Protein AF-A0A3M1JRC8-F1 (afdb_monomer_lite)

Structure (mmCIF, N/CA/C/O backbone):
data_AF-A0A3M1JRC8-F1
#
_entry.id   AF-A0A3M1JRC8-F1
#
loop_
_atom_site.group_PDB
_atom_site.id
_atom_site.type_symbol
_atom_site.label_atom_id
_atom_site.label_alt_id
_atom_site.label_comp_id
_atom_site.label_asym_id
_atom_site.label_entity_id
_atom_site.label_seq_id
_atom_site.pdbx_PDB_ins_code
_atom_site.Cartn_x
_atom_site.Cartn_y
_atom_site.Cartn_z
_atom_site.occupancy
_atom_site.B_iso_or_equiv
_atom_site.auth_seq_id
_atom_site.auth_comp_id
_atom_site.auth_asym_id
_atom_site.auth_atom_id
_atom_site.pdbx_PDB_model_num
ATOM 1 N N . MET A 1 1 ? 21.398 -40.039 -13.155 1.00 46.19 1 MET A N 1
ATOM 2 C CA . MET A 1 1 ? 21.111 -38.661 -13.614 1.00 46.19 1 MET A CA 1
ATOM 3 C C . MET A 1 1 ? 20.183 -38.015 -12.602 1.00 46.19 1 MET A C 1
ATOM 5 O O . MET A 1 1 ? 19.057 -38.469 -12.468 1.00 46.19 1 MET A O 1
ATOM 9 N N . ILE A 1 2 ? 20.651 -37.032 -11.834 1.00 44.03 2 ILE A N 1
ATOM 10 C CA . ILE A 1 2 ? 19.787 -36.310 -10.889 1.00 44.03 2 ILE A CA 1
ATOM 11 C C . ILE A 1 2 ? 19.087 -35.210 -11.688 1.00 44.03 2 ILE A C 1
ATOM 13 O O . ILE A 1 2 ? 19.709 -34.210 -12.046 1.00 44.03 2 ILE A O 1
ATOM 17 N N . SER A 1 3 ? 17.815 -35.435 -12.015 1.00 43.22 3 SER A N 1
ATOM 18 C CA . SER A 1 3 ? 16.937 -34.418 -12.593 1.00 43.22 3 SER A CA 1
ATOM 19 C C . SER A 1 3 ? 16.755 -33.303 -11.563 1.00 43.22 3 SER A C 1
ATOM 21 O O . SER A 1 3 ? 16.134 -33.501 -10.519 1.00 43.22 3 SER A O 1
ATOM 23 N N . ARG A 1 4 ? 17.366 -32.142 -11.810 1.00 44.91 4 ARG A N 1
ATOM 24 C CA . ARG A 1 4 ? 17.094 -30.931 -11.033 1.00 44.91 4 ARG A CA 1
ATOM 25 C C . ARG A 1 4 ? 15.738 -30.405 -11.492 1.00 44.91 4 ARG A C 1
ATOM 27 O O . ARG A 1 4 ? 15.594 -30.047 -12.657 1.00 44.91 4 ARG A O 1
ATOM 34 N N . ALA A 1 5 ? 14.770 -30.354 -10.580 1.00 46.69 5 ALA A N 1
ATOM 35 C CA . ALA A 1 5 ? 13.520 -29.634 -10.798 1.00 46.69 5 ALA A CA 1
ATOM 36 C C . ALA A 1 5 ? 13.821 -28.205 -11.304 1.00 46.69 5 ALA A C 1
ATOM 38 O O . ALA A 1 5 ? 14.810 -27.604 -10.859 1.00 46.69 5 ALA A O 1
ATOM 39 N N . PRO A 1 6 ? 13.016 -27.649 -12.226 1.00 46.97 6 PRO A N 1
ATOM 40 C CA . PRO A 1 6 ? 13.233 -26.291 -12.707 1.00 46.97 6 PRO A CA 1
ATOM 41 C C . PRO A 1 6 ? 13.183 -25.327 -11.516 1.00 46.97 6 PRO A C 1
ATOM 43 O O . PRO A 1 6 ? 12.237 -25.347 -10.726 1.00 46.97 6 PRO A O 1
ATOM 46 N N . ARG A 1 7 ? 14.222 -24.496 -11.354 1.00 46.72 7 ARG A N 1
ATOM 47 C CA . ARG A 1 7 ? 14.209 -23.417 -10.358 1.00 46.72 7 ARG A CA 1
ATOM 48 C C . ARG A 1 7 ? 13.029 -22.511 -10.704 1.00 46.72 7 ARG A C 1
ATOM 50 O O . ARG A 1 7 ? 13.022 -21.939 -11.791 1.00 46.72 7 ARG A O 1
ATOM 57 N N . LYS A 1 8 ? 12.043 -22.390 -9.807 1.00 52.38 8 LYS A N 1
ATOM 58 C CA . LYS A 1 8 ? 11.006 -21.358 -9.926 1.00 52.38 8 LYS A CA 1
ATOM 59 C C . LYS A 1 8 ? 11.722 -20.016 -10.089 1.00 52.38 8 LYS A C 1
ATOM 61 O O . LYS A 1 8 ? 12.536 -19.653 -9.241 1.00 52.38 8 LYS A O 1
ATOM 66 N N . ILE A 1 9 ? 11.472 -19.326 -11.198 1.00 56.53 9 ILE A N 1
ATOM 67 C CA . ILE A 1 9 ? 11.940 -17.953 -11.385 1.00 56.53 9 ILE A CA 1
ATOM 68 C C . ILE A 1 9 ? 11.293 -17.132 -10.264 1.00 56.53 9 ILE A C 1
ATOM 70 O O . ILE A 1 9 ? 10.084 -17.225 -10.056 1.00 56.53 9 ILE A O 1
ATOM 74 N N . SER A 1 10 ? 12.099 -16.400 -9.491 1.00 70.44 10 SER A N 1
ATOM 75 C CA . SER A 1 10 ? 11.572 -15.509 -8.453 1.00 70.44 10 SER A CA 1
ATOM 76 C C . SER A 1 10 ? 10.698 -14.447 -9.120 1.00 70.44 10 SER A C 1
ATOM 78 O O . SER A 1 10 ? 11.147 -13.797 -10.064 1.00 70.44 10 SER A O 1
ATOM 80 N N . ARG A 1 11 ? 9.464 -14.261 -8.637 1.00 74.12 11 ARG A N 1
ATOM 81 C CA . ARG A 1 11 ? 8.522 -13.263 -9.178 1.00 74.12 11 ARG A CA 1
ATOM 82 C C . ARG A 1 11 ? 9.064 -11.833 -9.080 1.00 74.12 11 ARG A C 1
ATOM 84 O O . ARG A 1 11 ? 8.723 -10.992 -9.899 1.00 74.12 11 ARG A O 1
ATOM 91 N N . LEU A 1 12 ? 10.006 -11.585 -8.167 1.00 77.44 12 LEU A N 1
ATOM 92 C CA . LEU A 1 12 ? 10.725 -10.312 -8.037 1.00 77.44 12 LEU A CA 1
ATOM 93 C C . LEU A 1 12 ? 11.576 -9.946 -9.266 1.00 77.44 12 LEU A C 1
ATOM 95 O O . LEU A 1 12 ? 11.989 -8.798 -9.393 1.00 77.44 12 LEU A O 1
ATOM 99 N N . ALA A 1 13 ? 11.854 -10.900 -10.161 1.00 80.56 13 ALA A N 1
ATOM 100 C CA . ALA A 1 13 ? 12.585 -10.650 -11.402 1.00 80.56 13 ALA A CA 1
ATOM 101 C C . ALA A 1 13 ? 11.700 -10.091 -12.533 1.00 80.56 13 ALA A C 1
ATOM 103 O O . ALA A 1 13 ? 12.227 -9.726 -13.584 1.00 80.56 13 ALA A O 1
ATOM 104 N N . ILE A 1 14 ? 10.375 -10.036 -12.347 1.00 84.81 14 ILE A N 1
ATOM 105 C CA . ILE A 1 14 ? 9.447 -9.492 -13.342 1.00 84.81 14 ILE A CA 1
ATOM 106 C C . ILE A 1 14 ? 9.626 -7.962 -13.388 1.00 84.81 14 ILE A C 1
ATOM 108 O O . ILE A 1 14 ? 9.495 -7.304 -12.351 1.00 84.81 14 ILE A O 1
ATOM 112 N N . PRO A 1 15 ? 9.936 -7.364 -14.554 1.00 90.62 15 PRO A N 1
ATOM 113 C CA . PRO A 1 15 ? 10.079 -5.916 -14.668 1.00 90.62 15 PRO A CA 1
ATOM 114 C C . PRO A 1 15 ? 8.724 -5.209 -14.525 1.00 90.62 15 PRO A C 1
ATOM 116 O O . PRO A 1 15 ? 7.696 -5.730 -14.945 1.00 90.62 15 PRO A O 1
ATOM 119 N N . GLN A 1 16 ? 8.733 -4.005 -13.948 1.00 91.88 16 GLN A N 1
ATOM 120 C CA . GLN A 1 16 ? 7.555 -3.132 -13.918 1.00 91.88 16 GLN A CA 1
ATOM 121 C C . GLN A 1 16 ? 7.312 -2.491 -15.304 1.00 91.88 16 GLN A C 1
ATOM 123 O O . GLN A 1 16 ? 8.284 -2.273 -16.035 1.00 91.88 16 GLN A O 1
ATOM 128 N N . PRO A 1 17 ? 6.065 -2.122 -15.656 1.00 95.94 17 PRO A N 1
ATOM 129 C CA . PRO A 1 17 ? 4.849 -2.237 -14.846 1.00 95.94 17 PRO A CA 1
ATOM 130 C C . PRO A 1 17 ? 4.361 -3.682 -14.714 1.00 95.94 17 PRO A C 1
ATOM 132 O O . PRO A 1 17 ? 4.425 -4.459 -15.662 1.00 95.94 17 PRO A O 1
ATOM 135 N N . TRP A 1 18 ? 3.873 -4.032 -13.528 1.00 95.94 18 TRP A N 1
ATOM 136 C CA . TRP A 1 18 ? 3.258 -5.330 -13.265 1.00 95.94 18 TRP A CA 1
ATOM 137 C C . TRP A 1 18 ? 1.771 -5.303 -13.607 1.00 95.94 18 TRP A C 1
ATOM 139 O O . TRP A 1 18 ? 1.115 -4.275 -13.421 1.00 95.94 18 TRP A O 1
ATOM 149 N N . SER A 1 19 ? 1.234 -6.445 -14.042 1.00 97.00 19 SER A N 1
ATOM 150 C CA . SER A 1 19 ? -0.218 -6.634 -14.101 1.00 97.00 19 SER A CA 1
ATOM 151 C C . SER A 1 19 ? -0.822 -6.556 -12.687 1.00 97.00 19 SER A C 1
ATOM 153 O O . SER A 1 19 ? -0.102 -6.790 -11.710 1.00 97.00 19 SER A O 1
ATOM 155 N N . PRO A 1 20 ? -2.131 -6.288 -12.525 1.00 98.12 20 PRO A N 1
ATOM 156 C CA . PRO A 1 20 ? -2.767 -6.281 -11.204 1.00 98.12 20 PRO A CA 1
ATOM 157 C C . PRO A 1 20 ? -2.569 -7.596 -10.425 1.00 98.12 20 PRO A C 1
ATOM 159 O O . PRO A 1 20 ? -2.306 -7.587 -9.218 1.00 98.12 20 PRO A O 1
ATOM 162 N N . ALA A 1 21 ? -2.613 -8.737 -11.122 1.00 96.88 21 ALA A N 1
ATOM 163 C CA . ALA A 1 21 ? -2.366 -10.049 -10.527 1.00 96.88 21 ALA A CA 1
ATOM 164 C C . ALA A 1 21 ? -0.914 -10.189 -10.039 1.00 96.88 21 ALA A C 1
ATOM 166 O O . ALA A 1 21 ? -0.691 -10.530 -8.877 1.00 96.88 21 ALA A O 1
ATOM 167 N N . ASP A 1 22 ? 0.066 -9.850 -10.884 1.00 96.56 22 ASP A N 1
ATOM 168 C CA . ASP A 1 22 ? 1.485 -9.910 -10.512 1.00 96.56 22 ASP A CA 1
ATOM 169 C C . ASP A 1 22 ? 1.805 -8.937 -9.371 1.00 96.56 22 ASP A C 1
ATOM 171 O O . ASP A 1 22 ? 2.504 -9.296 -8.427 1.00 96.56 22 ASP A O 1
ATOM 175 N N . ALA A 1 23 ? 1.265 -7.715 -9.418 1.00 97.62 23 ALA A N 1
ATOM 176 C CA . ALA A 1 23 ? 1.462 -6.709 -8.382 1.00 97.62 23 ALA A CA 1
ATOM 177 C C . ALA A 1 23 ? 0.925 -7.188 -7.030 1.00 97.62 23 ALA A C 1
ATOM 179 O O . ALA A 1 23 ? 1.621 -7.068 -6.022 1.00 97.62 23 ALA A O 1
ATOM 180 N N . THR A 1 24 ? -0.274 -7.779 -7.016 1.00 98.06 24 THR A N 1
ATOM 181 C CA . THR A 1 24 ? -0.858 -8.386 -5.813 1.00 98.06 24 THR A CA 1
ATOM 182 C C . THR A 1 24 ? 0.083 -9.424 -5.213 1.00 98.06 24 THR A C 1
ATOM 184 O O . THR A 1 24 ? 0.430 -9.352 -4.036 1.00 98.06 24 THR A O 1
ATOM 187 N N . GLU A 1 25 ? 0.524 -10.385 -6.024 1.00 96.50 25 GLU A N 1
ATOM 188 C CA . GLU A 1 25 ? 1.364 -11.479 -5.547 1.00 96.50 25 GLU A CA 1
ATOM 189 C C . GLU A 1 25 ? 2.744 -10.999 -5.089 1.00 96.50 25 GLU A C 1
ATOM 191 O O . GLU A 1 25 ? 3.216 -11.414 -4.031 1.00 96.50 25 GLU A O 1
ATOM 196 N N . ILE A 1 26 ? 3.385 -10.116 -5.858 1.00 96.00 26 ILE A N 1
ATOM 197 C CA . ILE A 1 26 ? 4.728 -9.616 -5.561 1.00 96.00 26 ILE A CA 1
ATOM 198 C C . ILE A 1 26 ? 4.720 -8.736 -4.309 1.00 96.00 26 ILE A C 1
ATOM 200 O O . ILE A 1 26 ? 5.597 -8.889 -3.459 1.00 96.00 26 ILE A O 1
ATOM 204 N N . ILE A 1 27 ? 3.756 -7.821 -4.163 1.00 97.31 27 ILE A N 1
ATOM 205 C CA . ILE A 1 27 ? 3.696 -6.946 -2.985 1.00 97.31 27 ILE A CA 1
ATOM 206 C C . ILE A 1 27 ? 3.411 -7.770 -1.724 1.00 97.31 27 ILE A C 1
ATOM 208 O O . ILE A 1 27 ? 4.104 -7.579 -0.721 1.00 97.31 27 ILE A O 1
ATOM 212 N N . ASN A 1 28 ? 2.496 -8.743 -1.799 1.00 97.62 28 ASN A N 1
ATOM 213 C CA . ASN A 1 28 ? 2.238 -9.669 -0.695 1.00 97.62 28 ASN A CA 1
ATOM 214 C C . ASN A 1 28 ? 3.504 -10.472 -0.328 1.00 97.62 28 ASN A C 1
ATOM 216 O O . ASN A 1 28 ? 3.856 -10.553 0.848 1.00 97.62 28 ASN A O 1
ATOM 220 N N . GLU A 1 29 ? 4.247 -10.993 -1.316 1.00 95.00 29 GLU A N 1
ATOM 221 C CA . 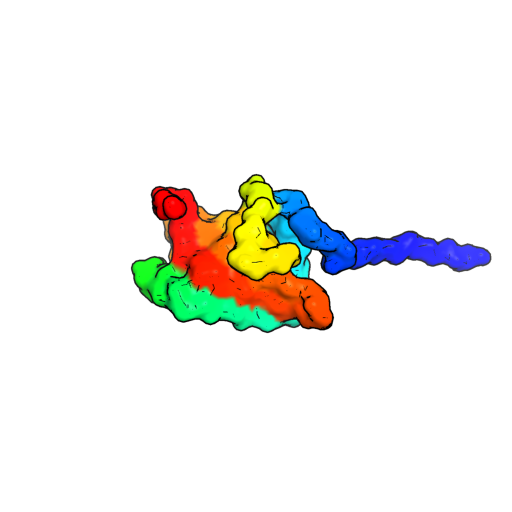GLU A 1 29 ? 5.519 -11.705 -1.091 1.00 95.00 29 GLU A CA 1
ATOM 222 C C . GLU A 1 29 ? 6.579 -10.807 -0.428 1.00 95.00 29 GLU A C 1
ATOM 224 O O . GLU A 1 29 ? 7.312 -11.249 0.462 1.00 95.00 29 GLU A O 1
ATOM 229 N N . ILE A 1 30 ? 6.671 -9.534 -0.829 1.00 95.56 30 ILE A N 1
ATOM 230 C CA . ILE A 1 30 ? 7.571 -8.565 -0.190 1.00 95.56 30 ILE A CA 1
ATOM 231 C C . ILE A 1 30 ? 7.174 -8.370 1.273 1.00 95.56 30 ILE A C 1
ATOM 233 O O . ILE A 1 30 ? 8.041 -8.465 2.145 1.00 95.56 30 ILE A O 1
ATOM 237 N N . ALA A 1 31 ? 5.886 -8.147 1.536 1.00 96.50 31 ALA A N 1
ATOM 238 C CA . ALA A 1 31 ? 5.358 -7.835 2.860 1.00 96.50 31 ALA A CA 1
ATOM 239 C C . ALA A 1 31 ? 5.419 -9.012 3.852 1.00 96.50 31 ALA A C 1
ATOM 241 O O . ALA A 1 31 ? 5.410 -8.793 5.066 1.00 96.50 31 ALA A O 1
ATOM 242 N N . GLU A 1 32 ? 5.482 -10.252 3.361 1.00 95.38 32 GLU A N 1
ATOM 243 C CA . GLU A 1 32 ? 5.724 -11.455 4.172 1.00 95.38 32 GLU A CA 1
ATOM 244 C C . GLU A 1 32 ? 7.216 -11.708 4.461 1.00 95.38 32 GLU A C 1
ATOM 246 O O . GLU A 1 32 ? 7.546 -12.511 5.334 1.00 95.38 32 GLU A O 1
ATOM 251 N N . SER A 1 33 ? 8.121 -11.007 3.773 1.00 91.94 33 SER A N 1
ATOM 252 C CA . SER A 1 33 ? 9.571 -11.096 3.972 1.00 91.94 33 SER A CA 1
ATOM 253 C C . SER A 1 33 ? 10.131 -9.913 4.776 1.00 91.94 33 SER A C 1
ATOM 255 O O . SER A 1 33 ? 9.385 -9.072 5.267 1.00 91.94 33 SER A O 1
ATOM 257 N N . GLU A 1 34 ? 11.454 -9.835 4.929 1.00 92.94 34 GLU A N 1
ATOM 258 C CA . GLU A 1 34 ? 12.105 -8.637 5.465 1.00 92.94 34 GLU A CA 1
ATOM 259 C C . GLU A 1 34 ? 12.133 -7.533 4.393 1.00 92.94 34 GLU A C 1
ATOM 261 O O . GLU A 1 34 ? 12.620 -7.744 3.277 1.00 92.94 34 GLU A O 1
ATOM 266 N N . PHE A 1 35 ? 11.592 -6.360 4.723 1.00 96.19 35 PHE A N 1
ATOM 267 C CA . PHE A 1 35 ? 11.537 -5.199 3.836 1.00 96.19 35 PHE A CA 1
ATOM 268 C C . PHE A 1 35 ? 11.556 -3.896 4.640 1.00 96.19 35 PHE A C 1
ATOM 270 O O . PHE A 1 35 ? 11.230 -3.876 5.829 1.00 96.19 35 PHE A O 1
ATOM 277 N N . THR A 1 36 ? 11.887 -2.792 3.974 1.00 97.19 36 THR A N 1
ATOM 278 C CA . THR A 1 36 ? 11.793 -1.452 4.565 1.00 97.19 36 THR A CA 1
ATOM 279 C C . THR A 1 36 ? 10.484 -0.788 4.152 1.00 97.19 36 THR A C 1
ATOM 281 O O . THR A 1 36 ? 10.209 -0.621 2.961 1.00 97.19 36 THR A O 1
ATOM 284 N N . LEU A 1 37 ? 9.680 -0.374 5.130 1.00 97.81 37 LEU A N 1
ATOM 285 C CA . LEU A 1 37 ? 8.480 0.428 4.895 1.00 97.81 37 LEU A CA 1
ATOM 286 C C . LEU A 1 37 ? 8.818 1.922 4.992 1.00 97.81 37 LEU A C 1
ATOM 288 O O . LEU A 1 37 ? 9.356 2.379 5.998 1.00 97.81 37 LEU A O 1
ATOM 292 N N . HIS A 1 38 ? 8.436 2.696 3.979 1.00 97.88 38 HIS A N 1
ATOM 293 C CA . HIS A 1 38 ? 8.527 4.155 3.987 1.00 97.88 38 HIS A CA 1
ATOM 294 C C . HIS A 1 38 ? 7.129 4.770 3.916 1.00 97.88 38 HIS A C 1
ATOM 296 O O . HIS A 1 38 ? 6.385 4.506 2.977 1.00 97.88 38 HIS A O 1
ATOM 302 N N . LEU A 1 39 ? 6.785 5.638 4.866 1.00 97.88 39 LEU A N 1
ATOM 303 C CA . LEU A 1 39 ? 5.546 6.422 4.852 1.00 97.88 39 LEU A CA 1
ATOM 304 C C . LEU A 1 39 ? 5.880 7.876 4.514 1.00 97.88 39 LEU A C 1
ATOM 306 O O . LEU A 1 39 ? 6.756 8.468 5.149 1.00 97.88 39 LEU A O 1
ATOM 310 N N . THR A 1 40 ? 5.199 8.453 3.523 1.00 97.81 40 THR A N 1
ATOM 311 C CA . THR A 1 40 ? 5.211 9.910 3.317 1.00 97.81 40 THR A CA 1
ATOM 312 C C . THR A 1 40 ? 4.550 10.612 4.502 1.00 97.81 40 THR A C 1
ATOM 314 O O . THR A 1 40 ? 3.733 10.011 5.198 1.00 97.81 40 THR A O 1
ATOM 317 N N . ASP A 1 41 ? 4.865 11.888 4.726 1.00 98.12 41 ASP A N 1
ATOM 318 C CA . ASP A 1 41 ? 4.198 12.659 5.786 1.00 98.12 41 ASP A CA 1
ATOM 319 C C . ASP A 1 41 ? 2.691 12.759 5.528 1.00 98.12 41 ASP A C 1
ATOM 321 O O . ASP A 1 41 ? 1.901 12.471 6.421 1.00 98.12 41 ASP A O 1
ATOM 325 N N . HIS A 1 42 ? 2.301 12.953 4.265 1.00 97.31 42 HIS A N 1
ATOM 326 C CA . HIS A 1 42 ? 0.905 12.863 3.844 1.00 97.31 42 HIS A CA 1
ATOM 327 C C . HIS A 1 42 ? 0.243 11.530 4.244 1.00 97.31 42 HIS A C 1
ATOM 329 O O . HIS A 1 42 ? -0.858 11.532 4.781 1.00 97.31 42 HIS A O 1
ATOM 335 N N . ALA A 1 43 ? 0.898 10.380 4.036 1.00 97.88 43 ALA A N 1
ATOM 336 C CA . ALA A 1 43 ? 0.333 9.089 4.431 1.00 97.88 43 ALA A CA 1
ATOM 337 C C . ALA A 1 43 ? 0.178 8.949 5.955 1.00 97.88 43 ALA A C 1
ATOM 339 O O . ALA A 1 43 ? -0.785 8.332 6.405 1.00 97.88 43 ALA A O 1
ATOM 340 N N . LYS A 1 44 ? 1.096 9.520 6.749 1.00 98.19 44 LYS A N 1
ATOM 341 C CA . LYS A 1 44 ? 0.991 9.525 8.218 1.00 98.19 44 LYS A CA 1
ATOM 342 C C . LYS A 1 44 ? -0.206 10.355 8.681 1.00 98.19 44 LYS A C 1
ATOM 344 O O . LYS A 1 44 ? -0.995 9.863 9.478 1.00 98.19 44 LYS A O 1
ATOM 349 N N . GLU A 1 45 ? -0.376 11.553 8.126 1.00 98.12 45 GLU A N 1
ATOM 350 C CA . GLU A 1 45 ? -1.532 12.416 8.405 1.00 98.12 45 GLU A CA 1
ATOM 351 C C . GLU A 1 45 ? -2.847 11.711 8.048 1.00 98.12 45 GLU A C 1
ATOM 353 O O . GLU A 1 45 ? -3.779 11.682 8.848 1.00 98.12 45 GLU A O 1
ATOM 358 N N . ARG A 1 46 ? -2.919 11.069 6.870 1.00 97.81 46 ARG A N 1
ATOM 359 C CA . ARG A 1 46 ? -4.128 10.343 6.447 1.00 97.81 46 ARG A CA 1
ATOM 360 C C . ARG A 1 46 ? -4.479 9.172 7.374 1.00 97.81 46 ARG A C 1
ATOM 362 O O . ARG A 1 46 ? -5.667 8.887 7.537 1.00 97.81 46 ARG A O 1
ATOM 369 N N . LEU A 1 47 ? -3.480 8.484 7.939 1.00 96.88 47 LEU A N 1
ATOM 370 C CA . LEU A 1 47 ? -3.697 7.417 8.923 1.00 96.88 47 LEU A CA 1
ATOM 371 C C . LEU A 1 47 ? -4.302 7.977 10.212 1.00 96.88 47 LEU A C 1
ATOM 373 O O . LEU A 1 47 ? -5.307 7.449 10.683 1.00 96.88 47 LEU A O 1
ATOM 377 N N . GLU A 1 48 ? -3.729 9.062 10.734 1.00 96.56 48 GLU A N 1
ATOM 378 C CA . GLU A 1 48 ? -4.193 9.715 11.961 1.00 96.56 48 GLU A CA 1
ATOM 379 C C . GLU A 1 48 ? -5.639 10.209 11.831 1.00 96.56 48 GLU A C 1
ATOM 381 O O . GLU A 1 48 ? -6.486 9.857 12.650 1.00 96.56 48 GLU A O 1
ATOM 386 N N . GLU A 1 49 ? -5.963 10.918 10.746 1.00 96.25 49 GLU A N 1
ATOM 387 C CA . GLU A 1 49 ? -7.327 11.394 10.465 1.00 96.25 49 GLU A CA 1
ATOM 388 C C . GLU A 1 49 ? -8.375 10.274 10.421 1.00 96.25 49 GLU A C 1
ATOM 390 O O . GLU A 1 49 ? -9.553 10.508 10.690 1.00 96.25 49 GLU A O 1
ATOM 395 N N . ARG A 1 50 ? -7.961 9.058 10.052 1.00 94.00 50 ARG A N 1
ATOM 396 C CA . ARG A 1 50 ? -8.842 7.890 9.902 1.00 94.00 50 ARG A CA 1
ATOM 397 C C . ARG A 1 50 ? -8.790 6.958 11.105 1.00 94.00 50 ARG A C 1
ATOM 399 O O . ARG A 1 50 ? -9.407 5.901 11.053 1.00 94.00 50 ARG A O 1
ATOM 406 N N . SER A 1 51 ? -8.073 7.332 12.169 1.00 94.88 51 SER A N 1
ATOM 407 C CA . SER A 1 51 ? -7.831 6.471 13.336 1.00 94.88 51 SER A CA 1
ATOM 408 C C . SER A 1 51 ? -7.235 5.102 12.960 1.00 94.88 51 SER A C 1
ATOM 410 O O . SER A 1 51 ? -7.495 4.093 13.612 1.00 94.88 51 SER A O 1
ATOM 412 N N . LEU A 1 52 ? -6.429 5.064 11.895 1.00 96.12 52 LEU A N 1
ATOM 413 C CA . LEU A 1 52 ? -5.762 3.868 11.389 1.00 96.12 52 LEU A CA 1
ATOM 414 C C . LEU A 1 52 ? -4.314 3.805 11.867 1.00 96.12 52 LEU A C 1
ATOM 416 O O . LEU A 1 52 ? -3.666 4.817 12.137 1.00 96.12 52 LEU A O 1
ATOM 420 N N . THR A 1 53 ? -3.765 2.595 11.910 1.00 96.88 53 THR A N 1
ATOM 421 C CA . THR A 1 53 ? -2.383 2.366 12.335 1.00 96.88 53 THR A CA 1
ATOM 422 C C . THR A 1 53 ? -1.499 1.907 11.179 1.00 96.88 53 THR A C 1
ATOM 424 O O . THR A 1 53 ? -1.963 1.425 10.146 1.00 96.88 53 THR A O 1
ATOM 427 N N . VAL A 1 54 ? -0.178 1.952 11.377 1.00 97.19 54 VAL A N 1
ATOM 428 C CA . VAL A 1 54 ? 0.768 1.280 10.467 1.00 97.19 54 VAL A CA 1
ATOM 429 C C . VAL A 1 54 ? 0.494 -0.231 10.401 1.00 97.19 54 VAL A C 1
ATOM 431 O O . VAL A 1 54 ? 0.731 -0.852 9.368 1.00 97.19 54 VAL A O 1
ATOM 434 N N . GLY A 1 55 ? -0.057 -0.824 11.467 1.00 97.56 55 GLY A N 1
ATOM 435 C CA . GLY A 1 55 ? -0.483 -2.223 11.481 1.00 97.56 55 GLY A CA 1
ATOM 436 C C . GLY A 1 55 ? -1.549 -2.533 10.427 1.00 97.56 55 GLY A C 1
ATOM 437 O O . GLY A 1 55 ? -1.479 -3.585 9.796 1.00 97.56 55 GLY A O 1
ATOM 438 N N . ASP A 1 56 ? -2.469 -1.601 10.167 1.00 97.50 56 ASP A N 1
ATOM 439 C CA . ASP A 1 56 ? -3.483 -1.733 9.116 1.00 97.50 56 ASP A CA 1
ATOM 440 C C . ASP A 1 56 ? -2.849 -1.726 7.725 1.00 97.50 56 ASP A C 1
ATOM 442 O O . ASP A 1 56 ? -3.144 -2.590 6.901 1.00 97.50 56 ASP A O 1
ATOM 446 N N . VAL A 1 57 ? -1.894 -0.823 7.490 1.00 97.94 57 VAL A N 1
ATOM 447 C CA . VAL A 1 57 ? -1.121 -0.795 6.240 1.00 97.94 57 VAL A CA 1
ATOM 448 C C . VAL A 1 57 ? -0.363 -2.106 6.044 1.00 97.94 57 VAL A C 1
ATOM 450 O O . VAL A 1 57 ? -0.427 -2.697 4.972 1.00 97.94 57 VAL A O 1
ATOM 453 N N . LEU A 1 58 ? 0.327 -2.602 7.073 1.00 98.06 58 LEU A N 1
ATOM 454 C CA . LEU A 1 58 ? 1.057 -3.871 7.005 1.00 98.06 58 LEU A CA 1
ATOM 455 C C . LEU A 1 58 ? 0.129 -5.066 6.771 1.00 98.06 58 LEU A C 1
ATOM 457 O O . LEU A 1 58 ? 0.497 -5.991 6.050 1.00 98.06 58 LEU A O 1
ATOM 461 N N . HIS A 1 59 ? -1.058 -5.065 7.378 1.00 98.00 59 HIS A N 1
ATOM 462 C CA . HIS A 1 59 ? -2.071 -6.087 7.139 1.00 98.00 59 HIS A CA 1
ATOM 463 C C . HIS A 1 59 ? -2.516 -6.067 5.675 1.00 98.00 59 HIS A C 1
ATOM 465 O O . HIS A 1 59 ? -2.513 -7.104 5.009 1.00 98.00 59 HIS A O 1
ATOM 471 N N . LEU A 1 60 ? -2.824 -4.877 5.160 1.00 97.81 60 LEU A N 1
ATOM 472 C CA . LEU A 1 60 ? -3.257 -4.684 3.786 1.00 97.81 60 LEU A CA 1
ATOM 473 C C . LEU A 1 60 ? -2.176 -5.084 2.777 1.00 97.81 60 LEU A C 1
ATOM 475 O O . LEU A 1 60 ? -2.474 -5.784 1.821 1.00 97.81 60 LEU A O 1
ATOM 479 N N . LEU A 1 61 ? -0.913 -4.726 3.014 1.00 98.19 61 LEU A N 1
ATOM 480 C CA . LEU A 1 61 ? 0.203 -5.123 2.150 1.00 98.19 61 LEU A CA 1
ATOM 481 C C . LEU A 1 61 ? 0.423 -6.642 2.093 1.00 98.19 61 LEU A C 1
ATOM 483 O O . LEU A 1 61 ? 1.066 -7.104 1.163 1.00 98.19 61 LEU A O 1
ATOM 487 N N . LYS A 1 62 ? -0.050 -7.406 3.089 1.00 97.94 62 LYS A N 1
ATOM 488 C CA . LYS A 1 62 ? 0.089 -8.874 3.150 1.00 97.94 62 LYS A CA 1
ATOM 489 C C . LYS A 1 62 ? -1.111 -9.629 2.585 1.00 97.94 62 LYS A C 1
ATOM 491 O O . LYS A 1 62 ? -0.980 -10.811 2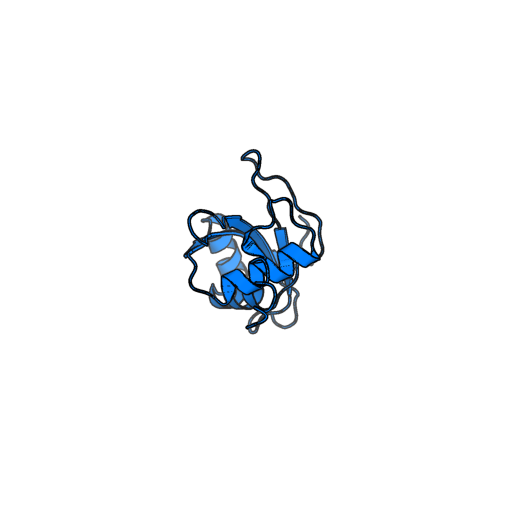.266 1.00 97.94 62 LYS A O 1
ATOM 496 N N . LYS A 1 63 ? -2.300 -9.019 2.618 1.00 98.00 63 LYS A N 1
ATOM 497 C CA . LYS A 1 63 ? -3.586 -9.708 2.395 1.00 98.00 63 LYS A CA 1
ATOM 498 C C . LYS A 1 63 ? -4.515 -8.995 1.415 1.00 98.00 63 LYS A C 1
ATOM 500 O O . LYS A 1 63 ? -5.515 -9.581 1.010 1.00 98.00 63 LYS A O 1
ATOM 505 N N . GLY A 1 64 ? -4.203 -7.759 1.051 1.00 97.75 64 GLY A N 1
ATOM 506 C CA . GLY A 1 64 ? -4.939 -6.984 0.065 1.00 97.75 64 GLY A CA 1
ATOM 507 C C . GLY A 1 64 ? -4.653 -7.435 -1.363 1.00 97.75 64 GLY A C 1
ATOM 508 O O . GLY A 1 64 ? -3.903 -8.383 -1.618 1.00 97.75 64 GLY A O 1
ATOM 509 N N . PHE A 1 65 ? -5.269 -6.726 -2.301 1.00 98.31 65 PHE A N 1
ATOM 510 C CA . PHE A 1 65 ? -5.161 -7.000 -3.728 1.00 98.31 65 PHE A CA 1
ATOM 511 C C . PHE A 1 65 ? -5.069 -5.712 -4.538 1.00 98.31 65 PHE A C 1
ATOM 513 O O . PHE A 1 65 ? -5.603 -4.674 -4.157 1.00 98.31 65 PHE A O 1
ATOM 520 N N . VAL A 1 66 ? -4.398 -5.794 -5.679 1.00 98.38 66 VAL A N 1
ATOM 521 C CA . VAL A 1 66 ? -4.377 -4.760 -6.708 1.00 98.38 66 VAL A CA 1
ATOM 522 C C . VAL A 1 66 ? -5.392 -5.142 -7.774 1.00 98.38 66 VAL A C 1
ATOM 524 O O . VAL A 1 66 ? -5.335 -6.235 -8.333 1.00 98.38 66 VAL A O 1
ATOM 527 N N . TYR A 1 67 ? -6.331 -4.239 -8.047 1.00 96.69 67 TYR A N 1
ATOM 528 C CA . TYR A 1 67 ? -7.314 -4.402 -9.123 1.00 96.69 67 TYR A CA 1
ATOM 529 C C . TYR A 1 67 ? -7.044 -3.472 -10.309 1.00 96.69 67 TYR A C 1
ATOM 531 O O . TYR A 1 67 ? -7.294 -3.832 -11.454 1.00 96.69 67 TYR A O 1
ATOM 539 N N . GLU A 1 68 ? -6.538 -2.270 -10.035 1.00 96.81 68 GLU A N 1
ATOM 540 C CA . GLU A 1 68 ? -6.257 -1.266 -11.059 1.00 96.81 68 GLU A CA 1
ATOM 541 C C . GLU A 1 68 ? -4.901 -1.498 -11.727 1.00 96.81 68 GLU A C 1
ATOM 543 O O . GLU A 1 68 ? -3.953 -1.972 -11.098 1.00 96.81 68 GLU A O 1
ATOM 548 N N . GLU A 1 69 ? -4.803 -1.100 -12.995 1.00 97.50 69 GLU A N 1
ATOM 549 C CA . GLU A 1 69 ? -3.541 -1.086 -13.732 1.00 97.50 69 GLU A CA 1
ATOM 550 C C . GLU A 1 69 ? -2.502 -0.170 -13.073 1.00 97.50 69 GLU A C 1
ATOM 552 O O . GLU A 1 69 ? -2.826 0.822 -12.407 1.00 97.50 69 GLU A O 1
ATOM 557 N N . ALA A 1 70 ? -1.231 -0.502 -13.296 1.00 96.75 70 ALA A N 1
ATOM 558 C CA . ALA A 1 70 ? -0.102 0.272 -12.805 1.00 96.75 70 ALA A CA 1
ATOM 559 C C . ALA A 1 70 ? -0.170 1.730 -13.285 1.00 96.75 70 ALA A C 1
ATOM 561 O O . ALA A 1 70 ? -0.444 2.011 -14.452 1.00 96.75 70 ALA A O 1
ATOM 562 N N . GLN A 1 71 ? 0.151 2.668 -12.397 1.00 96.69 71 GLN A N 1
ATOM 563 C CA . GLN A 1 71 ? 0.156 4.093 -12.727 1.00 96.69 71 GLN A CA 1
ATOM 564 C C . GLN A 1 71 ? 1.55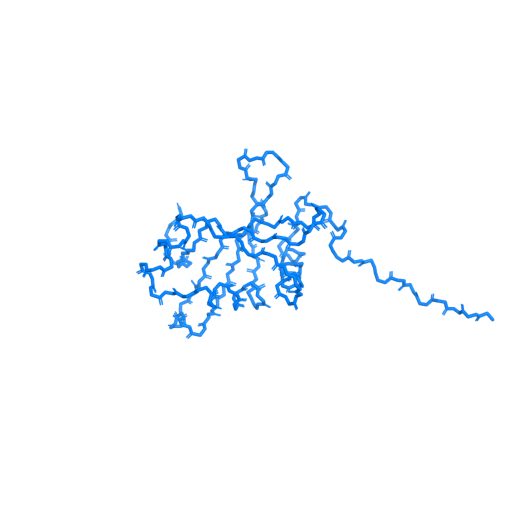8 4.660 -12.628 1.00 96.69 71 GLN A C 1
ATOM 566 O O . GLN A 1 71 ? 2.247 4.457 -11.627 1.00 96.69 71 GLN A O 1
ATOM 571 N N . GLU A 1 72 ? 1.987 5.407 -13.640 1.00 94.56 72 GLU A N 1
ATOM 572 C CA . GLU A 1 72 ? 3.296 6.046 -13.599 1.00 94.56 72 GLU A CA 1
ATOM 573 C C . GLU A 1 72 ? 3.418 7.003 -12.404 1.00 94.56 72 GLU A C 1
ATOM 575 O O . GLU A 1 72 ? 2.522 7.775 -12.040 1.00 94.56 72 GLU A O 1
ATOM 580 N N . SER A 1 73 ? 4.570 6.933 -11.752 1.00 92.25 73 SER A N 1
ATOM 581 C CA . SER A 1 73 ? 4.972 7.909 -10.758 1.00 92.25 73 SER A CA 1
ATOM 582 C C . SER A 1 73 ? 5.516 9.167 -11.432 1.00 92.25 73 SER A C 1
ATOM 584 O O . SER A 1 73 ? 5.826 9.188 -12.618 1.00 92.25 73 SER A O 1
ATOM 586 N N . THR A 1 74 ? 5.697 10.232 -10.653 1.00 89.12 74 THR A N 1
ATOM 587 C CA . THR A 1 74 ? 6.354 11.456 -11.142 1.00 89.12 74 THR A CA 1
ATOM 588 C C . THR A 1 74 ? 7.807 11.202 -11.554 1.00 89.12 74 THR A C 1
ATOM 590 O O . THR A 1 74 ? 8.349 11.900 -12.408 1.00 89.12 74 THR A O 1
ATOM 593 N N . ARG A 1 75 ? 8.446 10.180 -10.968 1.00 86.25 75 ARG A N 1
ATOM 594 C CA . ARG A 1 75 ? 9.744 9.670 -11.413 1.00 86.25 75 ARG A CA 1
ATOM 595 C C . ARG A 1 75 ? 9.532 8.660 -12.542 1.00 86.25 75 ARG A C 1
ATOM 597 O O . ARG A 1 75 ? 8.883 7.640 -12.331 1.00 86.25 75 ARG A O 1
ATOM 604 N N . LYS A 1 76 ? 10.132 8.922 -13.708 1.00 86.62 76 LYS A N 1
ATOM 605 C CA . LYS A 1 76 ? 10.088 8.015 -14.868 1.00 86.62 76 LYS A CA 1
ATOM 606 C C . LYS A 1 76 ? 10.534 6.598 -14.494 1.00 86.62 76 LYS A C 1
ATOM 608 O O . LYS A 1 76 ? 11.489 6.445 -13.731 1.00 86.62 76 LYS A O 1
ATOM 613 N N . ALA A 1 77 ? 9.874 5.601 -15.087 1.00 86.25 77 ALA A N 1
ATOM 614 C CA . ALA A 1 77 ? 10.109 4.166 -14.884 1.00 86.25 77 ALA A CA 1
ATOM 615 C C . ALA A 1 77 ? 9.823 3.644 -13.461 1.00 86.25 77 ALA A C 1
ATOM 617 O O . ALA A 1 77 ? 10.323 2.591 -13.077 1.00 86.25 77 ALA A O 1
ATOM 618 N N . TRP A 1 78 ? 9.042 4.382 -12.668 1.00 90.19 78 TRP A N 1
ATOM 619 C CA . TRP A 1 78 ? 8.552 3.941 -11.364 1.00 90.19 78 TRP A CA 1
ATOM 620 C C . TRP A 1 78 ? 7.033 3.900 -11.405 1.00 90.19 78 TRP A C 1
ATOM 622 O O . TRP A 1 78 ? 6.413 4.842 -11.896 1.00 90.19 78 TRP A O 1
ATOM 632 N N . PHE A 1 79 ? 6.441 2.847 -10.850 1.00 96.56 79 PHE A N 1
ATOM 633 C CA . PHE A 1 79 ? 5.000 2.637 -10.911 1.00 96.56 79 PHE A CA 1
ATOM 634 C C . PHE A 1 79 ? 4.381 2.575 -9.517 1.00 96.56 79 PHE A C 1
ATOM 636 O O . PHE A 1 79 ? 4.992 2.120 -8.549 1.00 96.56 79 PHE A O 1
ATOM 643 N N . LYS A 1 80 ? 3.162 3.096 -9.424 1.00 97.12 80 LYS A N 1
ATOM 644 C CA . LYS A 1 80 ? 2.289 3.066 -8.257 1.00 97.12 80 LYS A CA 1
ATOM 645 C C . LYS A 1 80 ? 1.207 2.023 -8.495 1.00 97.12 80 LYS A C 1
ATOM 647 O O . LYS A 1 80 ? 0.706 1.897 -9.612 1.00 97.12 80 LYS A O 1
ATOM 652 N N . TYR A 1 81 ? 0.810 1.356 -7.424 1.00 98.19 81 TYR A N 1
ATOM 653 C CA . TYR A 1 81 ? -0.251 0.361 -7.426 1.00 98.19 81 TYR A CA 1
ATOM 654 C C . TYR A 1 81 ? -1.267 0.708 -6.341 1.00 98.19 81 TYR A C 1
ATOM 656 O O . TYR A 1 81 ? -0.891 1.123 -5.241 1.00 98.19 81 TYR A O 1
ATOM 664 N N . CYS A 1 82 ? -2.548 0.561 -6.666 1.00 97.75 82 CYS A N 1
ATOM 665 C CA . CYS A 1 82 ? -3.652 0.737 -5.729 1.00 97.75 82 CYS A CA 1
ATOM 666 C C . CYS A 1 82 ? -3.945 -0.614 -5.071 1.00 97.75 82 CYS A C 1
ATOM 668 O O . CYS A 1 82 ? -4.476 -1.502 -5.735 1.00 97.75 82 CYS A O 1
ATOM 670 N N . MET A 1 83 ? -3.584 -0.776 -3.798 1.00 98.00 83 MET A N 1
ATOM 671 C CA . MET A 1 83 ? -3.952 -1.952 -3.010 1.00 98.00 83 MET A CA 1
ATOM 672 C C . MET A 1 83 ? -5.213 -1.687 -2.201 1.00 98.00 83 MET A C 1
ATOM 674 O O . MET A 1 83 ? -5.247 -0.737 -1.423 1.00 98.00 83 MET A O 1
ATOM 678 N N . ASP A 1 84 ? -6.193 -2.572 -2.345 1.00 98.12 84 ASP A N 1
ATOM 679 C CA . ASP A 1 84 ? -7.483 -2.520 -1.668 1.00 98.12 84 ASP A CA 1
ATOM 680 C C . ASP A 1 84 ? -7.675 -3.726 -0.742 1.00 98.12 84 ASP A C 1
ATOM 682 O O . ASP A 1 84 ? -7.122 -4.809 -0.962 1.00 98.12 84 ASP A O 1
ATOM 686 N N . GLY A 1 85 ? -8.474 -3.547 0.309 1.00 97.44 85 GLY A N 1
ATOM 687 C CA . GLY A 1 85 ? -8.810 -4.616 1.244 1.00 97.44 85 GLY A CA 1
ATOM 688 C C . GLY A 1 85 ? -9.398 -4.114 2.557 1.00 97.44 85 GLY A C 1
ATOM 689 O O . GLY A 1 85 ? -9.539 -2.917 2.786 1.00 97.44 85 GLY A O 1
ATOM 690 N N . VAL A 1 86 ? -9.760 -5.054 3.422 1.00 97.06 86 VAL A N 1
ATOM 691 C CA . VAL A 1 86 ? -10.300 -4.793 4.762 1.00 97.06 86 VAL A CA 1
ATOM 692 C C . VAL A 1 86 ? -9.208 -5.121 5.777 1.00 97.06 86 VAL A C 1
ATOM 694 O O . VAL A 1 86 ? -8.473 -6.094 5.612 1.00 97.06 86 VAL A O 1
ATOM 697 N N . THR A 1 87 ? -9.085 -4.307 6.819 1.00 95.94 87 THR A N 1
ATOM 698 C CA . THR A 1 87 ? -8.132 -4.501 7.923 1.00 95.94 87 THR A CA 1
ATOM 699 C C . THR A 1 87 ? -8.872 -4.619 9.260 1.00 95.94 87 THR A C 1
ATOM 701 O O . THR A 1 87 ? -10.041 -4.230 9.344 1.00 95.94 87 THR A O 1
ATOM 704 N N . PRO A 1 88 ? -8.233 -5.122 10.333 1.00 92.81 88 PRO A N 1
ATOM 705 C CA . PRO A 1 88 ? -8.885 -5.252 11.636 1.00 92.81 88 PRO A CA 1
ATOM 706 C C . PRO A 1 88 ? -9.512 -3.953 12.163 1.00 92.81 88 PRO A C 1
ATOM 708 O O . PRO A 1 88 ? -10.601 -4.008 12.726 1.00 92.81 88 PRO A O 1
ATOM 711 N N . ASN A 1 89 ? -8.880 -2.795 11.926 1.00 92.19 89 ASN A N 1
ATOM 712 C CA . ASN A 1 89 ? -9.387 -1.493 12.378 1.00 92.19 89 ASN A CA 1
ATOM 713 C C . ASN A 1 89 ? -10.181 -0.741 11.295 1.00 92.19 89 ASN A C 1
ATOM 715 O O . ASN A 1 89 ? -10.428 0.452 11.429 1.00 92.19 89 ASN A O 1
ATOM 719 N N . SER A 1 90 ? -10.567 -1.408 10.202 1.00 89.69 90 SER A N 1
ATOM 720 C CA . SER A 1 90 ? -11.296 -0.761 9.101 1.00 89.69 90 SER A CA 1
ATOM 721 C C . SER A 1 90 ? -12.817 -0.743 9.262 1.00 89.69 90 SER A C 1
ATOM 723 O O . SER A 1 90 ? -13.504 -0.175 8.420 1.00 89.69 90 SER A O 1
ATOM 725 N N . GLU A 1 91 ? -13.360 -1.387 10.301 1.00 89.94 91 GLU A N 1
ATOM 726 C CA . GLU A 1 91 ? -14.811 -1.456 10.554 1.00 89.94 91 GLU A CA 1
ATOM 727 C C . GLU A 1 91 ? -15.623 -1.928 9.327 1.00 89.94 91 GLU A C 1
ATOM 729 O O . GLU A 1 91 ? -16.701 -1.421 9.028 1.00 89.94 91 GLU A O 1
ATOM 734 N N . ASN A 1 92 ? -15.093 -2.913 8.589 1.00 90.31 92 ASN A N 1
ATOM 735 C CA . ASN A 1 92 ? -15.633 -3.438 7.322 1.00 90.31 92 ASN A CA 1
ATOM 736 C C . ASN A 1 92 ? -15.639 -2.456 6.138 1.00 90.31 92 ASN A C 1
ATOM 738 O O . ASN A 1 92 ? -16.139 -2.79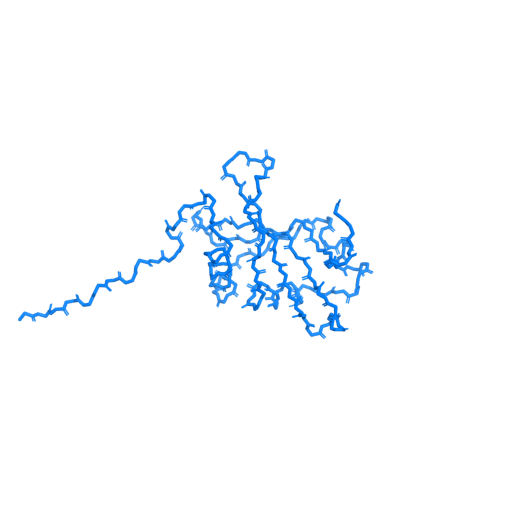7 5.063 1.00 90.31 92 ASN A O 1
ATOM 742 N N . ARG A 1 93 ? -15.055 -1.264 6.281 1.00 94.75 93 ARG A N 1
ATOM 743 C CA . ARG A 1 93 ? -14.804 -0.372 5.148 1.00 94.75 93 ARG A CA 1
ATOM 744 C C . ARG A 1 93 ? -13.592 -0.862 4.369 1.00 94.75 93 ARG A C 1
ATOM 746 O O . ARG A 1 93 ? -12.638 -1.403 4.922 1.00 94.75 93 ARG A O 1
ATOM 753 N N . THR A 1 94 ? -13.622 -0.678 3.053 1.00 96.75 94 THR A N 1
ATOM 754 C CA . THR A 1 94 ? -12.466 -1.025 2.222 1.00 96.75 94 THR A CA 1
ATOM 755 C C . THR A 1 94 ? -11.436 0.091 2.313 1.00 96.75 94 THR A C 1
ATOM 757 O O . THR A 1 94 ? -11.691 1.219 1.891 1.00 96.75 94 THR A O 1
ATOM 760 N N . LEU A 1 95 ? -10.273 -0.239 2.858 1.00 97.25 95 LEU A N 1
ATOM 761 C CA . LEU A 1 95 ? -9.097 0.607 2.860 1.00 97.25 95 LEU A CA 1
ATOM 762 C C . LEU A 1 95 ? -8.385 0.503 1.512 1.00 97.25 95 LEU A C 1
ATOM 764 O O . LEU A 1 95 ? -8.249 -0.589 0.957 1.00 97.25 95 LEU A O 1
ATOM 768 N N . ARG A 1 96 ? -7.893 1.638 1.026 1.00 97.62 96 ARG A N 1
ATOM 769 C CA . ARG A 1 96 ? -7.049 1.758 -0.155 1.00 97.62 96 ARG A CA 1
ATOM 770 C C . ARG A 1 96 ? -5.706 2.365 0.219 1.00 97.62 96 ARG A C 1
ATOM 772 O O . ARG A 1 96 ? -5.627 3.391 0.894 1.00 97.62 96 ARG A O 1
ATOM 779 N N . VAL A 1 97 ? -4.638 1.758 -0.277 1.00 97.88 97 VAL A N 1
ATOM 780 C CA . VAL A 1 97 ? -3.266 2.238 -0.124 1.00 97.88 97 VAL A CA 1
ATOM 781 C C . VAL A 1 97 ? -2.612 2.360 -1.489 1.00 97.88 97 VAL A C 1
ATOM 783 O O . VAL A 1 97 ? -2.591 1.414 -2.274 1.00 97.88 97 VAL A O 1
ATOM 786 N N . ILE A 1 98 ? -2.024 3.524 -1.758 1.00 97.81 98 ILE A N 1
ATOM 787 C CA . ILE A 1 98 ? -1.185 3.715 -2.941 1.00 97.81 98 ILE A CA 1
ATOM 788 C C . ILE A 1 98 ? 0.251 3.370 -2.568 1.00 97.81 98 ILE A C 1
ATOM 790 O O . ILE A 1 98 ? 0.904 4.108 -1.823 1.00 97.81 98 ILE A O 1
ATOM 794 N N . VAL A 1 99 ? 0.746 2.261 -3.107 1.00 98.12 99 VAL A N 1
ATOM 795 C CA . VAL A 1 99 ? 2.089 1.744 -2.841 1.00 98.12 99 VAL A CA 1
ATOM 796 C C . VAL A 1 99 ? 2.979 1.881 -4.067 1.00 98.12 99 VAL A C 1
ATOM 798 O O . VAL A 1 99 ? 2.572 1.648 -5.203 1.00 98.12 99 VAL A O 1
ATOM 801 N N . LEU A 1 100 ? 4.221 2.272 -3.823 1.00 97.19 100 LEU A N 1
ATOM 802 C CA . LEU A 1 100 ? 5.289 2.344 -4.800 1.00 97.19 100 LEU A CA 1
ATOM 803 C C . LEU A 1 100 ? 6.385 1.348 -4.368 1.00 97.19 100 LEU A C 1
ATOM 805 O O . LEU A 1 100 ? 7.097 1.604 -3.392 1.00 97.19 100 LEU A O 1
ATOM 809 N N . PRO A 1 101 ? 6.476 0.181 -5.027 1.00 95.69 101 PRO A N 1
ATOM 810 C CA . PRO A 1 101 ? 7.436 -0.857 -4.684 1.00 95.69 101 PRO A CA 1
ATOM 811 C C . PRO A 1 101 ? 8.776 -0.650 -5.399 1.00 95.69 101 PRO A C 1
ATOM 813 O O 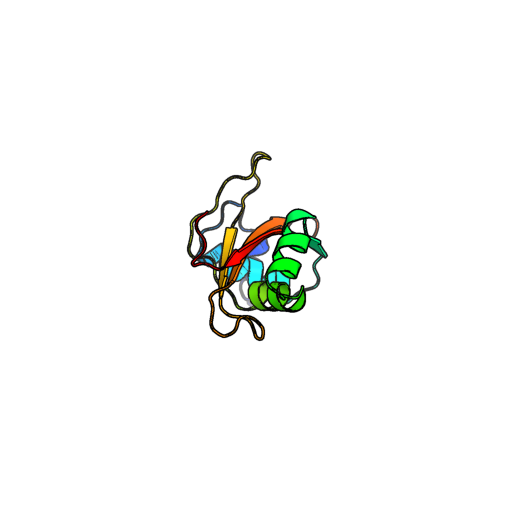. PRO A 1 101 ? 8.827 -0.417 -6.608 1.00 95.69 101 PRO A O 1
ATOM 816 N N . CYS A 1 102 ? 9.867 -0.803 -4.652 1.00 91.62 102 CYS A N 1
ATOM 817 C CA . CYS A 1 102 ? 11.233 -0.888 -5.154 1.00 91.62 102 CYS A CA 1
ATOM 818 C C . CYS A 1 102 ? 11.800 -2.250 -4.736 1.00 91.62 102 CYS A C 1
ATOM 820 O O . CYS A 1 102 ? 11.856 -2.558 -3.549 1.00 91.62 102 CYS A O 1
ATOM 822 N N . VAL A 1 103 ? 12.160 -3.095 -5.705 1.00 85.81 103 VAL A N 1
ATOM 823 C CA . VAL A 1 103 ? 12.586 -4.487 -5.444 1.00 85.81 103 VAL A CA 1
ATOM 824 C C . VAL A 1 103 ? 14.085 -4.723 -5.635 1.00 85.81 103 VAL A C 1
ATOM 826 O O . VAL A 1 103 ? 14.586 -5.782 -5.265 1.00 85.81 103 VAL A O 1
ATOM 829 N N . THR A 1 104 ? 14.812 -3.736 -6.166 1.00 81.81 104 THR A N 1
ATOM 830 C CA . THR A 1 104 ? 16.234 -3.857 -6.515 1.00 81.81 104 THR A CA 1
ATOM 831 C C . THR A 1 104 ? 16.987 -2.592 -6.098 1.00 81.81 104 THR A C 1
ATOM 833 O O . THR A 1 104 ? 16.583 -1.505 -6.508 1.00 81.81 104 THR A O 1
ATOM 836 N N . PRO A 1 105 ? 18.106 -2.679 -5.348 1.00 80.88 105 PRO A N 1
ATOM 837 C CA . PRO A 1 105 ? 18.752 -3.881 -4.799 1.00 80.88 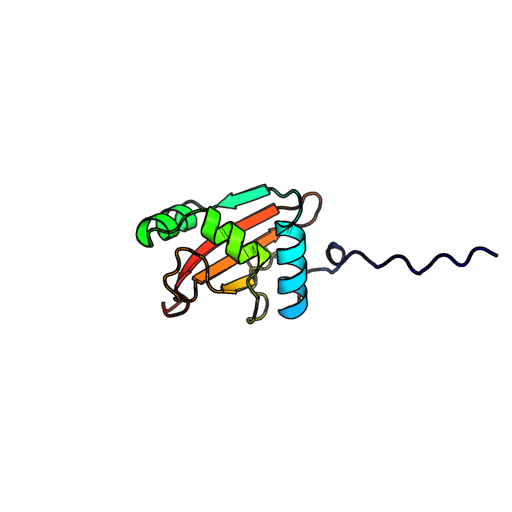105 PRO A CA 1
ATOM 838 C C . PRO A 1 105 ? 18.147 -4.381 -3.474 1.00 80.88 105 PRO A C 1
ATOM 840 O O . PRO A 1 105 ? 18.533 -5.442 -2.993 1.00 80.88 105 PRO A O 1
ATOM 843 N N . LYS A 1 106 ? 17.239 -3.616 -2.861 1.00 85.56 106 LYS A N 1
ATOM 844 C CA . LYS A 1 106 ? 16.565 -3.948 -1.600 1.00 85.56 106 LYS A CA 1
ATOM 845 C C . LYS A 1 106 ? 15.058 -3.946 -1.806 1.00 85.56 106 LYS A C 1
ATOM 847 O O . LYS A 1 106 ? 14.566 -3.270 -2.704 1.00 85.56 106 LYS A O 1
ATOM 852 N N . LYS A 1 107 ? 14.350 -4.687 -0.953 1.00 92.94 107 LYS A N 1
ATOM 853 C CA . LYS A 1 107 ? 12.890 -4.680 -0.895 1.00 92.94 107 LYS A CA 1
ATOM 854 C C . LYS A 1 107 ? 12.425 -3.490 -0.065 1.00 92.94 107 LYS A C 1
ATOM 856 O O . LYS A 1 107 ? 12.592 -3.472 1.154 1.00 92.94 107 LYS A O 1
ATOM 861 N N . GLU A 1 108 ? 11.849 -2.503 -0.729 1.00 95.56 108 GLU A N 1
ATOM 862 C CA . GLU A 1 108 ? 11.317 -1.298 -0.106 1.00 95.56 108 GLU A CA 1
ATOM 863 C C . GLU A 1 108 ? 9.903 -1.041 -0.623 1.00 95.56 108 GLU A C 1
ATOM 865 O O . GLU A 1 108 ? 9.633 -1.129 -1.823 1.00 95.56 108 GLU A O 1
ATOM 870 N N . LEU A 1 109 ? 8.994 -0.697 0.284 1.00 97.25 109 LEU A N 1
ATOM 871 C CA . LEU A 1 109 ? 7.630 -0.307 -0.052 1.00 97.25 109 LEU A CA 1
ATOM 872 C C . LEU A 1 109 ? 7.403 1.116 0.437 1.00 97.25 109 LEU A C 1
ATOM 874 O O . LEU A 1 109 ? 7.443 1.384 1.638 1.00 97.25 109 LEU A O 1
ATOM 878 N N . LYS A 1 110 ? 7.166 2.040 -0.497 1.00 97.62 110 LYS A N 1
ATOM 879 C CA . LYS A 1 110 ? 6.807 3.417 -0.168 1.00 97.62 110 LYS A CA 1
ATOM 880 C C . LYS A 1 110 ? 5.303 3.608 -0.270 1.00 97.62 110 LYS A C 1
ATOM 882 O O . LYS A 1 110 ? 4.727 3.465 -1.343 1.00 97.62 110 LYS A O 1
ATOM 887 N N . ILE A 1 111 ? 4.688 4.006 0.831 1.00 98.25 111 ILE A N 1
ATOM 888 C CA . ILE A 1 111 ? 3.277 4.357 0.907 1.00 98.25 111 ILE A CA 1
ATOM 889 C C . ILE A 1 111 ? 3.121 5.837 0.599 1.00 98.25 111 ILE A C 1
ATOM 891 O O . ILE A 1 111 ? 3.707 6.685 1.273 1.00 98.25 111 ILE A O 1
ATOM 895 N N . ILE A 1 112 ? 2.365 6.138 -0.453 1.00 97.31 112 ILE A N 1
ATOM 896 C CA . ILE A 1 112 ? 2.147 7.504 -0.932 1.00 97.31 112 ILE A CA 1
ATOM 897 C C . ILE A 1 112 ? 0.956 8.143 -0.226 1.00 97.31 112 ILE A C 1
ATOM 899 O O . ILE A 1 112 ? 1.061 9.289 0.204 1.00 97.31 112 ILE A O 1
ATOM 903 N N . THR A 1 113 ? -0.150 7.409 -0.116 1.00 97.06 113 THR A N 1
ATOM 904 C CA . THR A 1 113 ? -1.365 7.843 0.575 1.00 97.06 113 THR A CA 1
ATOM 905 C C . THR A 1 113 ? -2.176 6.635 1.037 1.00 97.06 113 THR A C 1
ATOM 907 O O . THR A 1 113 ? -1.988 5.518 0.537 1.00 97.06 113 THR A O 1
ATOM 910 N N . VAL A 1 114 ? -3.056 6.886 1.999 1.00 96.94 114 VAL A N 1
ATOM 911 C CA . VAL A 1 114 ? -4.008 5.945 2.582 1.00 96.94 114 VAL A CA 1
ATOM 912 C C . VAL A 1 114 ? -5.371 6.627 2.541 1.00 96.94 114 VAL A C 1
ATOM 914 O O . VAL A 1 114 ? -5.491 7.770 2.970 1.00 96.94 114 VAL A O 1
ATOM 917 N N . MET A 1 115 ? -6.383 5.959 2.005 1.00 96.25 115 MET A N 1
ATOM 918 C CA . MET A 1 115 ? -7.723 6.527 1.845 1.00 96.25 115 MET A CA 1
ATOM 919 C C . MET A 1 115 ? -8.776 5.435 1.951 1.00 96.25 115 MET A C 1
ATOM 921 O O . MET A 1 115 ? -8.474 4.258 1.755 1.00 96.25 115 MET A O 1
ATOM 925 N N . TRP A 1 116 ? -10.016 5.804 2.244 1.00 96.50 116 TRP A N 1
ATOM 926 C CA . TRP A 1 116 ? -11.107 4.851 2.085 1.00 96.50 116 TRP A CA 1
ATOM 927 C C . TRP A 1 116 ? -11.441 4.710 0.599 1.00 96.50 116 TRP A C 1
ATOM 929 O O . TRP A 1 116 ? -11.323 5.662 -0.166 1.00 96.50 116 TRP A O 1
ATOM 939 N N . ARG A 1 117 ? -11.821 3.511 0.152 1.00 93.94 117 ARG A N 1
ATOM 940 C CA . ARG A 1 117 ? -12.109 3.262 -1.271 1.00 93.94 117 ARG A CA 1
ATOM 941 C C . ARG A 1 117 ? -13.337 4.029 -1.781 1.00 93.94 117 ARG A C 1
ATOM 943 O O . ARG A 1 117 ? -13.459 4.233 -2.981 1.00 93.94 117 ARG A O 1
ATOM 950 N N . ASP A 1 118 ? -14.242 4.396 -0.881 1.00 91.38 118 ASP A N 1
ATOM 951 C CA . ASP A 1 118 ? -15.433 5.205 -1.147 1.00 91.38 118 ASP A CA 1
ATOM 952 C C . ASP A 1 118 ? -15.147 6.718 -1.174 1.00 91.38 118 ASP A C 1
ATOM 954 O O . ASP A 1 118 ? -16.047 7.494 -1.483 1.00 91.38 118 ASP A O 1
ATOM 958 N N . GLU A 1 119 ? -13.915 7.146 -0.876 1.00 85.38 119 GLU A N 1
ATOM 959 C CA . GLU A 1 119 ? -13.481 8.532 -1.051 1.00 85.38 119 GLU A CA 1
ATOM 960 C C . GLU A 1 119 ? -13.060 8.775 -2.509 1.00 85.38 119 GLU A C 1
ATOM 962 O O . GLU A 1 119 ? -12.305 7.990 -3.092 1.00 85.38 119 GLU A O 1
ATOM 967 N N . ASP A 1 120 ? -13.533 9.878 -3.095 1.00 64.06 120 ASP A N 1
ATOM 968 C CA . ASP A 1 120 ? -13.103 10.315 -4.425 1.00 64.06 120 ASP A CA 1
ATOM 969 C C . ASP A 1 120 ? -11.600 10.648 -4.446 1.00 64.06 120 ASP A C 1
ATOM 971 O O . ASP A 1 120 ? -11.009 11.065 -3.443 1.00 64.06 120 ASP A O 1
ATOM 975 N N . ARG A 1 121 ? -10.982 10.432 -5.611 1.00 56.81 121 ARG A N 1
ATOM 976 C CA . ARG A 1 121 ? -9.534 10.500 -5.836 1.00 56.81 121 ARG A CA 1
ATOM 977 C C . ARG A 1 121 ? -9.053 11.845 -6.370 1.00 56.81 121 ARG A C 1
ATOM 979 O O . ARG A 1 121 ? -9.728 12.398 -7.263 1.00 56.81 121 ARG A O 1
#

Secondary structure (DSSP, 8-state):
---PPPPPPPGGGSPSSPPHHHHHHHHHHHHHSS-EEEE-HHHHHHHHHTT--HHHHHHHHHH-EE-SPPEE-SSTT-EEEEEEE--TTSTTPPEEEEEEEE-SSS-EEEEEEEEETTS--

pLDDT: mean 90.43, std 13.94, range [43.22, 98.38]

Sequence (121 aa):
MISRAPRKISRLAIPQPWSPADATEIINEIAESEFTLHLTDHAKERLEERSLTVGDVLHLLKKGFVYEEAQESTRKAWFKYCMDGVTPNSENRTLRVIVLPCVTPKKELKIITVMWRDEDR

Foldseek 3Di:
DDDDDPDPDPLLPDADPDDQVSQLVVLLVLLVDDAAEAEDPQAVVQCVVLVHDVQQVSVQSNPWTFDDGWDDDPDPRWTWTWTWDDGPSRPPFIKIWTWTFDSPPGTYIYTPHIDTPPDDD

Radius of gyration: 15.45 Å; chains: 1; bounding box: 37×52×28 Å